Protein AF-X1CX60-F1 (afdb_monomer_lite)

Foldseek 3Di:
DWKKFKAAPVGDGPDIDPDQDDDPVSVVRVIDIGTPDPPPVVPPPPCPVQQKDKEFEWADAPLPFDQDVPIFTDWQKWKDQPPDIDTADRRRMDMDTNDHFKMFTDADQQKDWSDPRMDGSPDPHPYTYIHGHNPNPPVDDDDDDDPDDDDDPPPVVVVVVVVVVVVD

Secondary structure (DSSP, 8-state):
---EEEE-TTS-EEEEESSS---HHHHHTT-EEEE--------------TTEEEEEEEE-SS-SSS--TT--B-TT-EEE-SS-EEE--TTSEEEEES-SSEEEE---TTEEESS-SEEETT-S---EEEEE-TT--TT-------------S-HHHHHHHHHHHTT-

Structure (mmCIF, N/CA/C/O backbone):
data_AF-X1CX60-F1
#
_entry.id   AF-X1CX60-F1
#
loop_
_atom_site.group_PDB
_atom_site.id
_atom_site.type_symbol
_atom_site.label_atom_id
_atom_site.label_alt_id
_atom_site.label_comp_id
_atom_site.label_asym_id
_atom_site.label_entity_id
_atom_site.label_seq_id
_atom_site.pdbx_PDB_ins_code
_atom_site.Cartn_x
_atom_site.Cartn_y
_atom_site.Cartn_z
_atom_site.occupancy
_atom_site.B_iso_or_equiv
_atom_site.auth_seq_id
_atom_site.auth_comp_id
_atom_site.auth_asym_id
_atom_site.auth_atom_id
_atom_site.pdbx_PDB_model_num
ATOM 1 N N . ALA A 1 1 ? 21.981 6.521 -35.225 1.00 64.56 1 ALA A N 1
ATOM 2 C CA . ALA A 1 1 ? 23.065 5.849 -35.973 1.00 64.56 1 ALA A CA 1
ATOM 3 C C . ALA A 1 1 ? 23.424 4.571 -35.228 1.00 64.56 1 ALA A C 1
ATOM 5 O O . ALA A 1 1 ? 23.470 4.620 -34.005 1.00 64.56 1 ALA A O 1
ATOM 6 N N . THR A 1 2 ? 23.601 3.444 -35.921 1.00 75.75 2 THR A N 1
ATOM 7 C CA . THR A 1 2 ? 23.994 2.177 -35.282 1.00 75.75 2 THR A CA 1
ATOM 8 C C . THR A 1 2 ? 25.443 2.274 -34.828 1.00 75.75 2 THR A C 1
ATOM 10 O O . THR A 1 2 ? 26.306 2.666 -35.609 1.00 75.75 2 THR A O 1
ATOM 13 N N . ILE A 1 3 ? 25.695 1.950 -33.564 1.00 83.75 3 ILE A N 1
ATOM 14 C CA . ILE A 1 3 ? 27.038 1.920 -32.992 1.00 83.75 3 ILE A CA 1
ATOM 15 C C . ILE A 1 3 ? 27.507 0.464 -33.004 1.00 83.75 3 ILE A C 1
ATOM 17 O O . ILE A 1 3 ? 26.742 -0.436 -32.671 1.00 83.75 3 ILE A O 1
ATOM 21 N N . TYR A 1 4 ? 28.753 0.228 -33.388 1.00 85.38 4 TYR A N 1
ATOM 22 C CA . TYR A 1 4 ? 29.397 -1.079 -33.428 1.00 85.38 4 TYR A CA 1
ATOM 23 C C . TYR A 1 4 ? 30.569 -1.106 -32.455 1.00 85.38 4 TYR A C 1
ATOM 25 O O . TYR A 1 4 ? 31.246 -0.096 -32.259 1.00 85.38 4 TYR A O 1
ATOM 33 N N . ARG A 1 5 ? 30.842 -2.278 -31.888 1.00 88.19 5 ARG A N 1
ATOM 34 C CA . ARG A 1 5 ? 32.099 -2.592 -31.215 1.00 88.19 5 ARG A CA 1
ATOM 35 C C . ARG A 1 5 ? 32.921 -3.542 -32.079 1.00 88.19 5 ARG A C 1
ATOM 37 O O . ARG A 1 5 ? 32.375 -4.465 -32.679 1.00 88.19 5 ARG A O 1
ATOM 44 N N . ILE A 1 6 ? 34.224 -3.316 -32.123 1.00 85.81 6 ILE A N 1
ATOM 45 C CA . ILE A 1 6 ? 35.208 -4.245 -32.670 1.00 85.81 6 ILE A CA 1
ATOM 46 C C . ILE A 1 6 ? 35.790 -5.006 -31.488 1.00 85.81 6 ILE A C 1
ATOM 48 O O . ILE A 1 6 ? 36.222 -4.391 -30.509 1.00 85.81 6 ILE A O 1
ATOM 52 N N . ILE A 1 7 ? 35.740 -6.327 -31.577 1.00 84.19 7 ILE A N 1
ATOM 53 C CA . ILE A 1 7 ? 36.102 -7.262 -30.520 1.00 84.19 7 ILE A CA 1
ATOM 54 C C . ILE A 1 7 ? 37.323 -8.053 -30.983 1.00 84.19 7 ILE A C 1
ATOM 56 O O . ILE A 1 7 ? 37.338 -8.517 -32.122 1.00 84.19 7 ILE A O 1
ATOM 60 N N . ASP A 1 8 ? 38.338 -8.187 -30.137 1.00 82.50 8 ASP A N 1
ATOM 61 C CA . ASP A 1 8 ? 39.479 -9.059 -30.420 1.00 82.50 8 ASP A CA 1
ATOM 62 C C . ASP A 1 8 ? 39.123 -10.552 -30.262 1.00 82.50 8 ASP A C 1
ATOM 64 O O . ASP A 1 8 ? 38.001 -10.929 -29.913 1.00 82.50 8 ASP A O 1
ATOM 68 N N . THR A 1 9 ? 40.090 -11.425 -30.535 1.00 78.81 9 THR A N 1
ATOM 69 C CA . THR A 1 9 ? 39.935 -12.881 -30.401 1.00 78.81 9 THR A CA 1
ATOM 70 C C . THR A 1 9 ? 39.779 -13.351 -28.950 1.00 78.81 9 THR A C 1
ATOM 72 O O . THR A 1 9 ? 39.342 -14.478 -28.726 1.00 78.81 9 THR A O 1
ATOM 75 N N . GLU A 1 10 ? 40.104 -12.504 -27.971 1.00 80.12 10 GLU A N 1
ATOM 76 C CA . GLU A 1 10 ? 39.943 -12.762 -26.536 1.00 80.12 10 GLU A CA 1
ATOM 77 C C . GLU A 1 10 ? 38.571 -12.299 -26.013 1.00 80.12 10 GLU A C 1
ATOM 79 O O . GLU A 1 10 ? 38.217 -12.576 -24.867 1.00 80.12 10 GLU A O 1
ATOM 84 N N . GLY A 1 11 ? 37.764 -11.640 -26.852 1.00 74.88 11 GLY A N 1
ATOM 85 C CA . GLY A 1 11 ? 36.435 -11.147 -26.495 1.00 74.88 11 GLY A CA 1
ATOM 86 C C . GLY A 1 11 ? 36.420 -9.721 -25.935 1.00 74.88 11 GLY A C 1
ATOM 87 O O . GLY A 1 11 ? 35.360 -9.241 -25.521 1.00 74.88 11 GLY A O 1
ATOM 88 N N . ASN A 1 12 ? 37.549 -9.008 -25.943 1.00 80.81 12 ASN A N 1
ATOM 89 C CA . ASN A 1 12 ? 37.637 -7.644 -25.432 1.00 80.81 12 ASN A CA 1
ATOM 90 C C . ASN A 1 12 ? 37.259 -6.620 -26.503 1.00 80.81 12 ASN A C 1
ATOM 92 O O . ASN A 1 12 ? 37.605 -6.734 -27.678 1.00 80.81 12 ASN A O 1
ATOM 96 N N . THR A 1 13 ? 36.559 -5.563 -26.088 1.00 83.31 13 THR A N 1
ATOM 97 C CA . THR A 1 13 ? 36.227 -4.449 -26.985 1.00 83.31 13 THR A CA 1
ATOM 98 C C . THR A 1 13 ? 37.444 -3.549 -27.174 1.00 83.31 13 THR A C 1
ATOM 100 O O . THR A 1 13 ? 37.839 -2.849 -26.246 1.00 83.31 13 THR A O 1
ATOM 103 N N . ILE A 1 14 ? 37.993 -3.517 -28.386 1.00 85.06 14 ILE A N 1
ATOM 104 C CA . ILE A 1 14 ? 39.172 -2.704 -28.718 1.00 85.06 14 ILE A CA 1
ATOM 105 C C . ILE A 1 14 ? 38.807 -1.336 -29.305 1.00 85.06 14 ILE A C 1
ATOM 107 O O . ILE A 1 14 ? 39.564 -0.375 -29.169 1.00 85.06 14 ILE A O 1
ATOM 111 N N . ARG A 1 15 ? 37.640 -1.216 -29.955 1.00 82.31 15 ARG A N 1
ATOM 112 C CA . ARG A 1 15 ? 37.155 0.055 -30.517 1.00 82.31 15 ARG A CA 1
ATOM 113 C C . ARG A 1 15 ? 35.637 0.091 -30.636 1.00 82.31 15 ARG A C 1
ATOM 115 O O . ARG A 1 15 ? 35.015 -0.918 -30.949 1.00 82.31 15 ARG A O 1
ATOM 122 N N . VAL A 1 16 ? 35.058 1.281 -30.485 1.00 86.19 16 VAL A N 1
ATOM 123 C CA . VAL A 1 16 ? 33.661 1.586 -30.820 1.00 86.19 16 VAL A CA 1
ATOM 124 C C . VAL A 1 16 ? 33.619 2.514 -32.037 1.00 86.19 16 VAL A C 1
ATOM 126 O O . VAL A 1 16 ? 34.401 3.459 -32.117 1.00 86.19 16 VAL A O 1
ATOM 129 N N . THR A 1 17 ? 32.748 2.238 -33.006 1.00 80.12 17 THR A N 1
ATOM 130 C CA . THR A 1 17 ? 32.622 3.013 -34.252 1.00 80.12 17 THR A CA 1
ATOM 131 C C . THR A 1 17 ? 31.165 3.113 -34.700 1.00 80.12 17 THR A C 1
ATOM 133 O O . THR A 1 17 ? 30.356 2.238 -34.410 1.00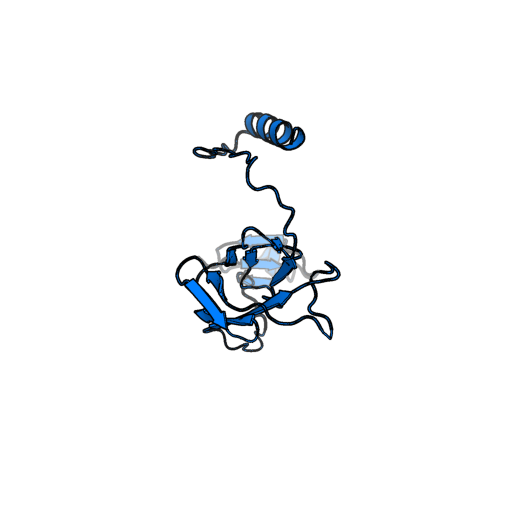 80.12 17 THR A O 1
ATOM 136 N N . THR A 1 18 ? 30.811 4.177 -35.410 1.00 81.75 18 THR A N 1
ATOM 137 C CA . THR A 1 18 ? 29.515 4.320 -36.098 1.00 81.75 18 THR A CA 1
ATOM 138 C C . THR A 1 18 ? 29.576 3.863 -37.558 1.00 81.75 18 THR A C 1
ATOM 140 O O . THR A 1 18 ? 28.543 3.768 -38.221 1.00 81.75 18 THR A O 1
ATOM 143 N N . GLU A 1 19 ? 30.774 3.562 -38.063 1.00 80.38 19 GLU A N 1
ATOM 144 C CA . GLU A 1 19 ? 31.011 3.053 -39.411 1.00 80.38 19 GLU A CA 1
ATOM 145 C C . GLU A 1 19 ? 30.932 1.516 -39.414 1.00 80.38 19 GLU A C 1
ATOM 147 O O . GLU A 1 19 ? 31.605 0.873 -38.607 1.00 80.38 19 GLU A O 1
ATOM 152 N N . PRO A 1 20 ? 30.160 0.890 -40.320 1.00 76.06 20 PRO A N 1
ATOM 153 C CA . PRO A 1 20 ? 29.959 -0.562 -40.350 1.00 76.06 20 PRO A CA 1
ATOM 154 C C . PRO A 1 20 ? 31.135 -1.322 -40.997 1.00 76.06 20 PRO A C 1
ATOM 156 O O . PRO A 1 20 ? 30.922 -2.338 -41.650 1.00 76.06 20 PRO A O 1
ATOM 159 N N . GLN A 1 21 ? 32.362 -0.805 -40.887 1.00 76.81 21 GLN A N 1
ATOM 160 C CA . GLN A 1 21 ? 33.550 -1.317 -41.578 1.00 76.81 21 GLN A CA 1
ATOM 161 C C . GLN A 1 21 ? 34.730 -1.436 -40.604 1.00 76.81 21 GLN A C 1
ATOM 163 O O . GLN A 1 21 ? 34.942 -0.566 -39.753 1.00 76.81 21 GLN A O 1
ATOM 168 N N . MET A 1 22 ? 35.510 -2.510 -40.738 1.00 74.25 22 MET A N 1
ATOM 169 C CA . MET A 1 22 ? 36.762 -2.707 -40.003 1.00 74.25 22 MET A CA 1
ATOM 170 C C . MET A 1 22 ? 37.947 -2.183 -40.817 1.00 74.25 22 MET A C 1
ATOM 172 O O . MET A 1 22 ? 37.895 -2.076 -42.042 1.00 74.25 22 MET A O 1
ATOM 176 N N . LYS A 1 23 ? 39.039 -1.825 -40.140 1.00 83.75 23 LYS A N 1
ATOM 177 C CA . LYS A 1 23 ? 40.303 -1.543 -40.822 1.00 83.75 23 LYS A CA 1
ATOM 178 C C . LYS A 1 23 ? 40.914 -2.859 -41.284 1.00 83.75 23 LYS A C 1
ATOM 180 O O . LYS A 1 23 ? 40.815 -3.873 -40.602 1.00 83.75 23 LYS A O 1
ATOM 185 N N . LYS A 1 24 ? 41.662 -2.804 -42.383 1.00 76.50 24 LYS A N 1
ATOM 186 C CA . LYS A 1 24 ? 42.368 -3.965 -42.944 1.00 76.50 24 LYS A CA 1
ATOM 187 C C . LYS A 1 24 ? 43.272 -4.676 -41.921 1.00 76.50 24 LYS A C 1
ATOM 189 O O . LYS A 1 24 ? 43.323 -5.895 -41.880 1.00 76.50 24 LYS A O 1
ATOM 194 N N . SER A 1 25 ? 43.900 -3.906 -41.030 1.00 76.50 25 SER A N 1
ATOM 195 C CA . SER A 1 25 ? 44.725 -4.422 -39.929 1.00 76.50 25 SER A CA 1
ATOM 196 C C . SER A 1 25 ? 43.938 -5.163 -38.837 1.00 76.50 25 SER A C 1
ATOM 198 O O . SER A 1 25 ? 44.520 -5.937 -38.092 1.00 76.50 25 SER A O 1
ATOM 200 N N . GLU A 1 26 ? 42.637 -4.898 -38.694 1.00 77.62 26 GLU A N 1
ATOM 201 C CA . GLU A 1 26 ? 41.757 -5.514 -37.686 1.00 77.62 26 GLU A CA 1
ATOM 202 C C . GLU A 1 26 ? 41.165 -6.827 -38.212 1.00 77.62 26 GLU A C 1
ATOM 204 O O . GLU A 1 26 ? 41.030 -7.791 -37.463 1.00 77.62 26 GLU A O 1
ATOM 209 N N . GLU A 1 27 ? 40.899 -6.890 -39.519 1.00 75.94 27 GLU A N 1
ATOM 210 C CA . GLU A 1 27 ? 40.515 -8.125 -40.212 1.00 75.94 27 GLU A CA 1
ATOM 211 C C . GLU A 1 27 ? 41.662 -9.143 -40.221 1.00 75.94 27 GLU A C 1
ATOM 213 O O . GLU A 1 27 ? 41.457 -10.308 -39.889 1.00 75.94 27 GLU A O 1
ATOM 218 N N . GLU A 1 28 ? 42.888 -8.697 -40.524 1.00 77.50 28 GLU A N 1
ATOM 219 C CA . GLU A 1 28 ? 44.092 -9.541 -40.479 1.00 77.50 28 GLU A CA 1
ATOM 220 C C . GLU A 1 28 ? 44.398 -10.053 -39.058 1.00 77.50 28 GLU A C 1
ATOM 222 O O . GLU A 1 28 ? 44.958 -11.137 -38.901 1.00 77.50 28 GLU A O 1
ATOM 227 N N . ALA A 1 29 ? 43.982 -9.311 -38.024 1.00 76.69 29 ALA A N 1
ATOM 228 C CA . ALA A 1 29 ? 44.107 -9.692 -36.617 1.00 76.69 29 ALA A CA 1
ATOM 229 C C . ALA A 1 29 ? 42.962 -10.596 -36.109 1.00 76.69 29 ALA A C 1
ATOM 231 O O . ALA A 1 29 ? 42.949 -10.957 -34.933 1.00 76.69 29 ALA A O 1
ATOM 232 N N . GLY A 1 30 ? 41.997 -10.962 -36.962 1.00 77.50 30 GLY A N 1
ATOM 233 C CA . GLY A 1 30 ? 40.884 -11.843 -36.594 1.00 77.50 30 GLY A CA 1
ATOM 234 C C . GLY A 1 30 ? 39.831 -11.196 -35.688 1.00 77.50 30 GLY A C 1
ATOM 235 O O . GLY A 1 30 ? 39.115 -11.906 -34.985 1.00 77.50 30 GLY A O 1
ATOM 236 N N . CYS A 1 31 ? 39.734 -9.864 -35.682 1.00 80.06 31 CYS A N 1
ATOM 237 C CA . CYS A 1 31 ? 38.739 -9.150 -34.887 1.00 80.06 31 CYS A CA 1
ATOM 238 C C . CYS A 1 31 ? 37.323 -9.315 -35.468 1.00 80.06 31 CYS A C 1
ATOM 240 O O . CYS A 1 31 ? 37.135 -9.462 -36.676 1.00 80.06 31 CYS A O 1
ATOM 242 N N . MET A 1 32 ? 36.306 -9.238 -34.609 1.00 83.56 32 MET A N 1
ATOM 243 C CA . MET A 1 32 ? 34.897 -9.316 -34.994 1.00 83.56 32 MET A CA 1
ATOM 244 C C . MET A 1 32 ? 34.187 -7.974 -34.811 1.00 83.56 32 MET A C 1
ATOM 246 O O . MET A 1 32 ? 34.286 -7.339 -33.763 1.00 83.56 32 MET A O 1
ATOM 250 N N . LEU A 1 33 ? 33.401 -7.563 -35.808 1.00 82.38 33 LEU A N 1
ATOM 251 C CA . LEU A 1 33 ? 32.514 -6.403 -35.718 1.00 82.38 33 LEU A CA 1
ATOM 252 C C . LEU A 1 33 ? 31.138 -6.846 -35.208 1.00 82.38 33 LEU A C 1
ATOM 254 O O . LEU A 1 33 ? 30.466 -7.649 -35.848 1.00 82.38 33 LEU A O 1
ATOM 258 N N . SER A 1 34 ? 30.703 -6.303 -34.073 1.00 79.75 34 SER A N 1
ATOM 259 C CA . SER A 1 34 ? 29.392 -6.588 -33.483 1.00 79.75 34 SER A CA 1
ATOM 260 C C . SER A 1 34 ? 28.608 -5.295 -33.256 1.00 79.75 34 SER A C 1
ATOM 262 O O . SER A 1 34 ? 29.146 -4.362 -32.656 1.00 79.75 34 SER A O 1
ATOM 264 N N . PRO A 1 35 ? 27.339 -5.195 -33.690 1.00 80.06 35 PRO A N 1
ATOM 265 C CA . PRO A 1 35 ? 26.485 -4.070 -33.325 1.00 80.06 35 PRO A CA 1
ATOM 266 C C . PRO A 1 35 ? 26.347 -3.986 -31.802 1.00 80.06 35 PRO A C 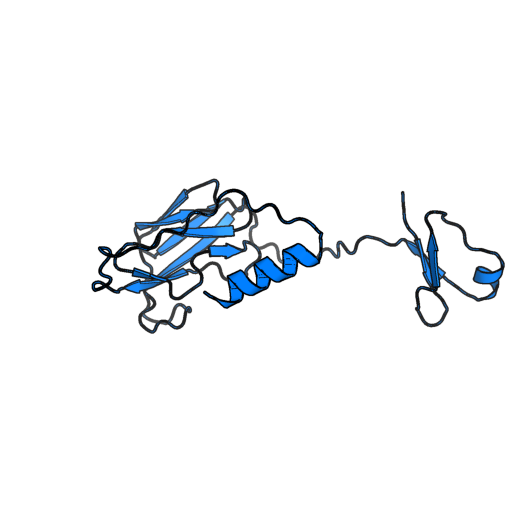1
ATOM 268 O O . PRO A 1 35 ? 26.026 -4.978 -31.150 1.00 80.06 35 PRO A O 1
ATOM 271 N N . ILE A 1 36 ? 26.558 -2.800 -31.232 1.00 73.62 36 ILE A N 1
ATOM 272 C CA . ILE A 1 36 ? 26.122 -2.502 -29.871 1.00 73.62 36 ILE A CA 1
ATOM 273 C C . ILE A 1 36 ? 24.617 -2.310 -29.957 1.00 73.62 36 ILE A C 1
ATOM 275 O O . ILE A 1 36 ? 24.111 -1.246 -30.319 1.00 73.62 36 ILE A O 1
ATOM 279 N N . GLN A 1 37 ? 23.901 -3.385 -29.668 1.00 68.00 37 GLN A N 1
ATOM 280 C CA . GLN A 1 37 ? 22.499 -3.273 -29.331 1.00 68.00 37 GLN A CA 1
ATOM 281 C C . GLN A 1 37 ? 22.453 -2.709 -27.906 1.00 68.00 37 GLN A C 1
ATOM 283 O O . GLN A 1 37 ? 23.232 -3.160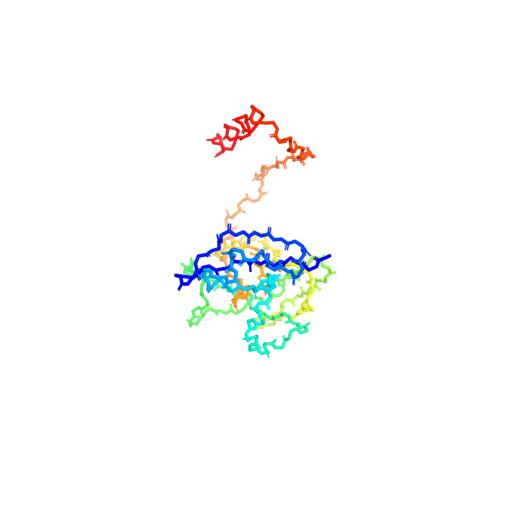 -27.063 1.00 68.00 37 GLN A O 1
ATOM 288 N N . PRO A 1 38 ? 21.616 -1.699 -27.608 1.00 59.84 38 PRO A N 1
ATOM 289 C CA . PRO A 1 38 ? 21.241 -1.480 -26.222 1.00 59.84 38 PRO A CA 1
ATOM 290 C C . PRO A 1 38 ? 20.700 -2.820 -25.728 1.00 59.84 38 PRO A C 1
ATOM 292 O O . PRO A 1 38 ? 19.851 -3.404 -26.403 1.00 59.84 38 PRO A O 1
ATOM 295 N N . ASP A 1 39 ? 21.225 -3.324 -24.615 1.00 54.94 39 ASP A N 1
ATOM 296 C CA . ASP A 1 39 ? 20.753 -4.547 -23.972 1.00 54.94 39 ASP A CA 1
ATOM 297 C C . ASP A 1 39 ? 19.333 -4.319 -23.431 1.00 54.94 39 ASP A C 1
ATOM 299 O O . ASP A 1 39 ? 19.073 -4.326 -22.233 1.00 54.94 39 ASP A O 1
ATOM 303 N N . ILE A 1 40 ? 18.364 -4.136 -24.325 1.00 53.44 40 ILE A N 1
ATOM 304 C CA . ILE A 1 40 ? 16.985 -4.502 -24.066 1.00 53.44 40 ILE A CA 1
ATOM 305 C C . ILE A 1 40 ? 16.970 -6.012 -24.257 1.00 53.44 40 ILE A C 1
ATOM 307 O O . ILE A 1 40 ? 16.419 -6.530 -25.225 1.00 53.44 40 ILE A O 1
ATOM 311 N N . VAL A 1 41 ? 17.634 -6.732 -23.349 1.00 53.53 41 VAL A N 1
ATOM 312 C CA . VAL A 1 41 ? 17.326 -8.141 -23.150 1.00 53.53 41 VAL A CA 1
ATOM 313 C C . VAL A 1 41 ? 15.831 -8.136 -22.848 1.00 53.53 41 VAL A C 1
ATOM 315 O O . VAL A 1 41 ? 15.429 -7.509 -21.861 1.00 53.53 41 VAL A O 1
ATOM 318 N N . PRO A 1 42 ? 14.968 -8.751 -23.675 1.00 49.28 42 PRO A N 1
ATOM 319 C CA . PRO A 1 42 ? 13.613 -9.004 -23.249 1.00 49.28 42 PRO A CA 1
ATOM 320 C C . PRO A 1 42 ? 13.780 -10.009 -22.118 1.00 49.28 42 PRO A C 1
ATOM 322 O O . PRO A 1 42 ? 13.927 -11.208 -22.346 1.00 49.28 42 PRO A O 1
ATOM 325 N N . VAL A 1 43 ? 13.854 -9.507 -20.885 1.00 47.16 43 VAL A N 1
ATOM 326 C CA . VAL A 1 43 ? 13.683 -10.337 -19.703 1.00 47.16 43 VAL A CA 1
ATOM 327 C C . VAL A 1 43 ? 12.395 -11.102 -19.985 1.00 47.16 43 VAL A C 1
ATOM 329 O O . VAL A 1 43 ? 11.407 -10.439 -20.334 1.00 47.16 43 VAL A O 1
ATOM 332 N N . PRO A 1 44 ? 12.378 -12.445 -19.951 1.00 40.56 44 PRO A N 1
ATOM 333 C CA . PRO A 1 44 ? 11.150 -13.189 -20.146 1.00 40.56 44 PRO A CA 1
ATOM 334 C C . PRO A 1 44 ? 10.220 -12.786 -19.006 1.00 40.56 44 PRO A C 1
ATOM 336 O O . PRO A 1 44 ? 10.285 -13.313 -17.899 1.00 40.56 44 PRO A O 1
ATOM 339 N N . ARG A 1 45 ? 9.390 -11.773 -19.263 1.00 46.56 45 ARG A N 1
ATOM 340 C CA . ARG A 1 45 ? 8.306 -11.382 -18.387 1.00 46.56 45 ARG A CA 1
ATOM 341 C C . ARG A 1 45 ? 7.371 -12.569 -18.450 1.00 46.56 45 ARG A C 1
ATOM 343 O O . ARG A 1 45 ? 6.637 -12.732 -19.423 1.00 46.56 45 ARG A O 1
ATOM 350 N N . VAL A 1 46 ? 7.425 -13.421 -17.429 1.00 46.00 46 VAL A N 1
ATOM 351 C CA . VAL A 1 46 ? 6.247 -14.182 -17.025 1.00 46.00 46 VAL A CA 1
ATOM 352 C C . VAL A 1 46 ? 5.141 -13.141 -17.025 1.00 46.00 46 VAL A C 1
ATOM 354 O O . VAL A 1 46 ? 5.249 -12.150 -16.304 1.00 46.00 46 VAL A O 1
ATOM 357 N N . ALA A 1 47 ? 4.192 -13.266 -17.951 1.00 47.94 47 ALA A N 1
ATOM 358 C CA . ALA A 1 47 ? 3.137 -12.290 -18.152 1.00 47.94 47 ALA A CA 1
ATOM 359 C C . ALA A 1 47 ? 2.209 -12.327 -16.928 1.00 47.94 47 ALA A C 1
ATOM 361 O O . ALA A 1 47 ? 1.123 -12.895 -16.962 1.00 47.94 47 ALA A O 1
ATOM 362 N N . LYS A 1 48 ? 2.684 -11.765 -15.810 1.00 48.94 48 LYS A N 1
ATOM 363 C CA . LYS A 1 48 ? 1.875 -11.284 -14.698 1.00 48.94 48 LYS A CA 1
ATOM 364 C C . LYS A 1 48 ? 0.950 -10.285 -15.361 1.00 48.94 48 LYS A C 1
ATOM 366 O O . LYS A 1 48 ? 1.462 -9.356 -15.979 1.00 48.94 48 LYS A O 1
ATOM 371 N N . ASP A 1 49 ? -0.352 -10.553 -15.341 1.00 54.00 49 ASP A N 1
ATOM 372 C CA . ASP A 1 49 ? -1.365 -9.696 -15.955 1.00 54.00 49 ASP A CA 1
ATOM 373 C C . ASP A 1 49 ? -1.026 -8.224 -15.668 1.00 54.00 49 ASP A C 1
ATOM 375 O O . ASP A 1 49 ? -1.030 -7.769 -14.524 1.00 54.00 49 ASP A O 1
ATOM 379 N N . ILE A 1 50 ? -0.551 -7.547 -16.714 1.00 61.66 50 ILE A N 1
ATOM 380 C CA . ILE A 1 50 ? 0.228 -6.302 -16.632 1.00 61.66 50 ILE A CA 1
ATOM 381 C C . ILE A 1 50 ? -0.664 -5.079 -16.796 1.00 61.66 50 ILE A C 1
ATOM 383 O O . ILE A 1 50 ? -0.165 -3.960 -16.829 1.00 61.66 50 ILE A O 1
ATOM 387 N N . SER A 1 51 ? -1.972 -5.274 -16.923 1.00 83.56 51 SER A N 1
ATOM 388 C CA . SER A 1 51 ? -2.924 -4.169 -16.978 1.00 83.56 51 SER A CA 1
ATOM 389 C C . SER A 1 51 ? -3.252 -3.627 -15.590 1.00 83.56 51 SER A C 1
ATOM 391 O O . SER A 1 51 ? -3.651 -2.471 -15.459 1.00 83.56 51 SER A O 1
ATOM 393 N N . GLN A 1 52 ? -3.064 -4.442 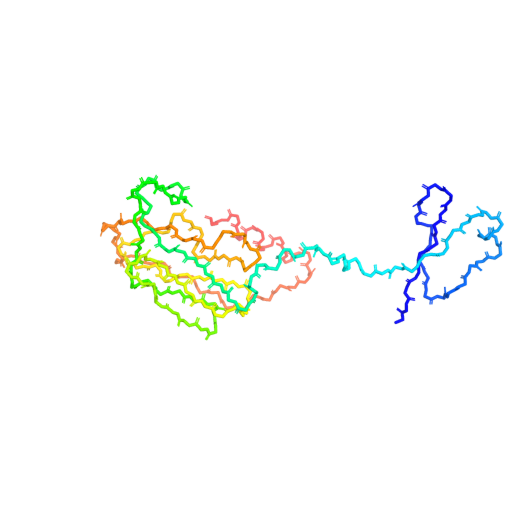-14.549 1.00 89.88 52 GLN A N 1
ATOM 394 C CA . GLN A 1 52 ? -3.488 -4.117 -13.198 1.00 89.88 52 GLN A CA 1
ATOM 395 C C . GLN A 1 52 ? -2.423 -4.429 -12.148 1.00 89.88 52 GLN A C 1
ATOM 397 O O . GLN A 1 52 ? -1.514 -5.249 -12.305 1.00 89.88 52 GLN A O 1
ATOM 402 N N . VAL A 1 53 ? -2.538 -3.710 -11.046 1.00 92.00 53 VAL A N 1
ATOM 403 C CA . VAL A 1 53 ? -1.773 -3.872 -9.827 1.00 92.00 53 VAL A CA 1
ATOM 404 C C . VAL A 1 53 ? -2.740 -4.325 -8.760 1.00 92.00 53 VAL A C 1
ATOM 406 O O . VAL A 1 53 ? -3.763 -3.685 -8.533 1.00 92.00 53 VAL A O 1
ATOM 409 N N . LYS A 1 54 ? -2.388 -5.420 -8.099 1.00 94.12 54 LYS A N 1
ATOM 410 C CA . LYS A 1 54 ? -3.130 -5.953 -6.968 1.00 94.12 54 LYS A CA 1
ATOM 411 C C . LYS A 1 54 ? -2.209 -6.128 -5.778 1.00 94.12 54 LYS A C 1
ATOM 413 O O . LYS A 1 54 ? -1.027 -6.433 -5.954 1.00 94.12 54 LYS A O 1
ATOM 418 N N . GLY A 1 55 ? -2.780 -5.987 -4.598 1.00 95.56 55 GLY A N 1
ATOM 419 C CA . GLY A 1 55 ? -2.103 -6.193 -3.333 1.00 95.56 55 GLY A CA 1
ATOM 420 C C . GLY A 1 55 ? -3.114 -6.287 -2.203 1.00 95.56 55 GLY A C 1
ATOM 421 O O . GLY A 1 55 ? -4.322 -6.312 -2.435 1.00 95.56 55 GLY A O 1
ATOM 422 N N . ILE A 1 56 ? -2.592 -6.368 -0.985 1.00 97.44 56 ILE A N 1
ATOM 423 C CA . ILE A 1 56 ? -3.375 -6.481 0.247 1.00 97.44 56 ILE A CA 1
ATOM 424 C C . ILE A 1 56 ? -2.775 -5.496 1.236 1.00 97.44 56 ILE A C 1
ATOM 426 O O . ILE A 1 56 ? -1.551 -5.436 1.367 1.00 97.44 56 ILE A O 1
ATOM 430 N N . VAL A 1 57 ? -3.623 -4.734 1.914 1.00 98.00 57 VAL A N 1
ATOM 431 C CA . VAL A 1 57 ? -3.248 -4.019 3.129 1.00 98.00 57 VAL A CA 1
ATOM 432 C C . VAL A 1 57 ? -3.690 -4.871 4.310 1.00 98.00 57 VAL A C 1
ATOM 434 O O . VAL A 1 57 ? -4.850 -5.270 4.354 1.00 98.00 57 VAL A O 1
ATOM 437 N N . PHE A 1 58 ? -2.789 -5.186 5.235 1.00 98.00 58 PHE A N 1
ATOM 438 C CA . PHE A 1 58 ? -3.059 -6.108 6.342 1.00 98.00 58 PHE A CA 1
ATOM 439 C C . PHE A 1 58 ? -2.605 -5.548 7.689 1.00 98.00 58 PHE A C 1
ATOM 441 O O . PHE A 1 58 ? -1.753 -4.658 7.761 1.00 98.00 58 PHE A O 1
ATOM 448 N N . GLU A 1 59 ? -3.212 -6.071 8.752 1.00 97.12 59 GLU A N 1
ATOM 449 C CA . GLU A 1 59 ? -2.860 -5.758 10.129 1.00 97.12 59 GLU A CA 1
ATOM 450 C C . GLU A 1 59 ? -1.658 -6.592 10.577 1.00 97.12 59 GLU A C 1
ATOM 452 O O . GLU A 1 59 ? -1.784 -7.770 10.908 1.00 97.12 59 GLU A O 1
ATOM 457 N N . ASP A 1 60 ? -0.496 -5.949 10.586 1.00 97.19 60 ASP A N 1
ATOM 458 C CA . ASP A 1 60 ? 0.787 -6.529 10.964 1.00 97.19 60 ASP A CA 1
ATOM 459 C C . ASP A 1 60 ? 1.002 -6.368 12.477 1.00 97.19 60 ASP A C 1
ATOM 461 O O . ASP A 1 60 ? 1.511 -5.354 12.979 1.00 97.19 60 ASP A O 1
ATOM 465 N N . HIS A 1 61 ? 0.553 -7.365 13.235 1.00 95.00 61 HIS A N 1
ATOM 466 C CA . HIS A 1 61 ? 0.571 -7.326 14.694 1.00 95.00 61 HIS A CA 1
ATOM 467 C C . HIS A 1 61 ? 2.003 -7.389 15.235 1.00 95.00 61 HIS A C 1
ATOM 469 O O . HIS A 1 61 ? 2.344 -6.728 16.232 1.00 95.00 61 HIS A O 1
ATOM 475 N N . ASN A 1 62 ? 2.846 -8.191 14.583 1.00 95.56 62 ASN A N 1
ATOM 476 C CA . ASN A 1 62 ? 4.211 -8.456 15.023 1.00 95.56 62 ASN A CA 1
ATOM 477 C C . ASN A 1 62 ? 5.247 -7.480 14.427 1.00 95.56 62 ASN A C 1
ATOM 479 O O . ASN A 1 62 ? 6.383 -7.452 14.902 1.00 95.56 62 ASN A O 1
ATOM 483 N N . ALA A 1 63 ? 4.824 -6.611 13.507 1.00 96.00 63 ALA A N 1
ATOM 484 C CA . ALA A 1 63 ? 5.619 -5.608 12.808 1.00 96.00 63 ALA A CA 1
ATOM 485 C C . ALA A 1 63 ? 6.766 -6.181 11.959 1.00 96.00 63 ALA A C 1
ATOM 487 O O . ALA A 1 63 ? 7.830 -5.562 11.873 1.00 96.00 63 ALA A O 1
ATOM 488 N N . ASN A 1 64 ? 6.584 -7.359 11.359 1.00 95.62 64 ASN A N 1
ATOM 489 C CA . ASN A 1 64 ? 7.616 -8.006 10.544 1.00 95.62 64 ASN A CA 1
ATOM 490 C C . ASN A 1 64 ? 7.536 -7.664 9.040 1.00 95.62 64 ASN A C 1
ATOM 492 O O . ASN A 1 64 ? 8.438 -8.036 8.285 1.00 95.62 64 ASN A O 1
ATOM 496 N N . GLY A 1 65 ? 6.495 -6.950 8.603 1.00 94.31 65 GLY A N 1
ATOM 497 C CA . GLY A 1 65 ? 6.277 -6.535 7.218 1.00 94.31 65 GLY A CA 1
ATOM 498 C C . GLY A 1 65 ? 5.803 -7.648 6.275 1.00 94.31 65 GLY A C 1
ATOM 499 O O . GLY A 1 65 ? 5.817 -7.459 5.056 1.00 94.31 65 GLY A O 1
ATOM 500 N N . ILE A 1 66 ? 5.398 -8.801 6.805 1.00 94.94 66 ILE A N 1
ATOM 501 C CA . ILE A 1 66 ? 4.932 -9.979 6.072 1.00 94.94 66 ILE A CA 1
ATOM 502 C C . ILE A 1 66 ? 3.558 -10.351 6.617 1.00 94.94 66 ILE A C 1
ATOM 504 O O . ILE A 1 66 ? 3.367 -10.376 7.819 1.00 94.94 66 ILE A O 1
ATOM 508 N N . GLN A 1 67 ? 2.611 -10.682 5.740 1.00 95.19 67 GLN A N 1
ATOM 509 C CA . GLN A 1 67 ? 1.303 -11.138 6.196 1.00 95.19 67 GLN A CA 1
ATOM 510 C C . GLN A 1 67 ? 1.398 -12.563 6.754 1.00 95.19 67 GLN A C 1
ATOM 512 O O . GLN A 1 67 ? 1.545 -13.525 5.991 1.00 95.19 67 GLN A O 1
ATOM 517 N N . ASP A 1 68 ? 1.294 -12.695 8.073 1.00 95.88 68 ASP A N 1
ATOM 518 C CA . ASP A 1 68 ? 1.310 -13.981 8.766 1.00 95.88 68 ASP A CA 1
ATOM 519 C C . ASP A 1 68 ? -0.082 -14.624 8.888 1.00 95.88 68 ASP A C 1
ATOM 521 O O . ASP A 1 68 ? -1.136 -14.013 8.692 1.00 95.88 68 ASP A O 1
ATOM 525 N N . ILE A 1 69 ? -0.106 -15.912 9.247 1.00 94.06 69 ILE A N 1
ATOM 526 C CA . ILE A 1 69 ? -1.357 -16.622 9.535 1.00 94.06 69 ILE A CA 1
ATOM 527 C C . ILE A 1 69 ? -2.040 -15.968 10.742 1.00 94.06 69 ILE A C 1
ATOM 529 O O . ILE A 1 69 ? -1.514 -15.990 11.852 1.00 94.06 69 ILE A O 1
ATOM 533 N N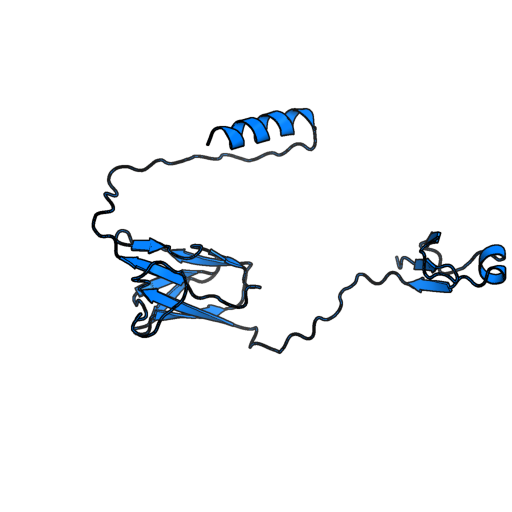 . GLY A 1 70 ? -3.252 -15.456 10.524 1.00 92.06 70 GLY A N 1
ATOM 534 C CA . GLY A 1 70 ? -4.039 -14.749 11.538 1.00 92.06 70 GLY A CA 1
ATOM 535 C C . GLY A 1 70 ? -3.997 -13.227 11.402 1.00 92.06 70 GLY A C 1
ATOM 536 O O . GLY A 1 70 ? -4.790 -12.554 12.055 1.00 92.06 70 GLY A O 1
ATOM 537 N N . GLU A 1 71 ? -3.145 -12.689 10.528 1.00 96.12 71 GLU A N 1
ATOM 538 C CA . GLU A 1 71 ? -3.131 -11.269 10.183 1.00 96.12 71 GLU A CA 1
ATOM 539 C C . GLU A 1 71 ? -4.150 -10.977 9.083 1.00 96.12 71 GLU A C 1
ATOM 541 O O . GLU A 1 71 ? -4.035 -11.411 7.930 1.00 96.12 71 GLU A O 1
ATOM 546 N N . ILE A 1 72 ? -5.208 -10.275 9.482 1.00 95.62 72 ILE A N 1
ATOM 547 C CA . ILE A 1 72 ? -6.351 -9.980 8.626 1.00 95.62 72 ILE A CA 1
ATOM 548 C C . ILE A 1 72 ? -6.064 -8.791 7.715 1.00 95.62 72 ILE A C 1
ATOM 550 O O . ILE A 1 72 ? -5.244 -7.925 8.020 1.00 95.62 72 ILE A O 1
ATOM 554 N N . GLY A 1 73 ? -6.768 -8.737 6.589 1.00 96.81 73 GLY A N 1
ATOM 555 C CA . GLY A 1 73 ? -6.769 -7.553 5.748 1.00 96.81 73 GLY A CA 1
ATOM 556 C C . GLY A 1 73 ? -7.501 -6.381 6.398 1.00 96.81 73 GLY A C 1
ATOM 557 O O . GLY A 1 73 ? -8.442 -6.573 7.167 1.00 96.81 73 GLY A O 1
ATOM 558 N N . LEU A 1 74 ? -7.068 -5.168 6.066 1.00 96.94 74 LEU A N 1
ATOM 559 C CA . LEU A 1 74 ? -7.641 -3.922 6.558 1.00 96.94 74 LEU A CA 1
ATOM 560 C C . LEU A 1 74 ? -8.525 -3.275 5.482 1.00 96.94 74 LEU A C 1
ATOM 562 O O . LEU A 1 74 ? -7.988 -2.837 4.457 1.00 96.94 74 LEU A O 1
ATOM 566 N N . PRO A 1 75 ? -9.850 -3.181 5.695 1.00 97.06 75 PRO A N 1
ATOM 567 C CA . PRO A 1 75 ? -10.745 -2.452 4.803 1.00 97.06 75 PRO A CA 1
ATOM 568 C C . PRO A 1 75 ? -10.573 -0.938 4.918 1.00 97.06 75 PRO A C 1
ATOM 570 O O . PRO A 1 75 ? -9.966 -0.430 5.862 1.00 97.06 75 PRO A O 1
ATOM 573 N N . ASP A 1 76 ? -11.152 -0.220 3.957 1.00 95.94 76 ASP A N 1
ATOM 574 C CA . ASP A 1 76 ? -11.274 1.241 3.964 1.00 95.94 76 ASP A CA 1
ATOM 575 C C . ASP A 1 76 ? -9.937 2.011 3.942 1.00 95.94 76 ASP A C 1
ATOM 577 O O . ASP A 1 76 ? -9.872 3.202 4.261 1.00 95.94 76 ASP A O 1
ATOM 581 N N . ILE A 1 77 ? -8.854 1.362 3.504 1.00 96.81 77 ILE A N 1
ATOM 582 C CA . ILE A 1 77 ? -7.547 1.992 3.305 1.00 96.81 77 ILE A CA 1
ATOM 583 C C . ILE A 1 77 ? -7.447 2.531 1.881 1.00 96.81 77 ILE A C 1
ATOM 585 O O . ILE A 1 77 ? -7.651 1.813 0.902 1.00 96.81 77 ILE A O 1
ATOM 589 N N . LEU A 1 78 ? -7.086 3.809 1.756 1.00 97.31 78 LEU A N 1
ATOM 590 C CA . LEU A 1 78 ? -6.860 4.448 0.462 1.00 97.31 78 LEU A CA 1
ATOM 591 C C . LEU A 1 78 ? -5.516 4.016 -0.127 1.00 97.31 78 LEU A C 1
ATOM 593 O O . LEU A 1 78 ? -4.468 4.209 0.496 1.00 97.31 78 LEU A O 1
ATOM 597 N N . VAL A 1 79 ? -5.554 3.514 -1.360 1.00 97.44 79 VAL A N 1
ATOM 598 C CA . VAL A 1 79 ? -4.387 3.089 -2.142 1.00 97.44 79 VAL A CA 1
ATOM 599 C C . VAL A 1 79 ? -4.373 3.836 -3.473 1.00 97.44 79 VAL A C 1
ATOM 601 O O . VAL A 1 79 ? -5.406 3.963 -4.128 1.00 97.44 79 VAL A O 1
ATOM 604 N N . SER A 1 80 ? -3.214 4.338 -3.894 1.00 96.12 80 SER A N 1
ATOM 605 C CA . SER A 1 80 ? -3.077 5.162 -5.098 1.00 96.12 80 SER A CA 1
ATOM 606 C C . SER A 1 80 ? -1.824 4.820 -5.893 1.00 96.12 80 SER A C 1
ATOM 608 O O . SER A 1 80 ? -0.796 4.479 -5.317 1.00 96.12 80 SER A O 1
ATOM 610 N N . ASN A 1 81 ? -1.895 4.959 -7.217 1.00 94.75 81 ASN A N 1
ATOM 611 C CA . ASN A 1 81 ? -0.732 4.931 -8.116 1.00 94.75 81 ASN A CA 1
ATOM 612 C C . ASN A 1 81 ? -0.313 6.343 -8.593 1.00 94.75 81 ASN A C 1
ATOM 614 O O . ASN A 1 81 ? 0.443 6.492 -9.550 1.00 94.75 81 ASN A O 1
ATOM 618 N N . GLY A 1 82 ? -0.860 7.392 -7.967 1.00 92.69 82 GLY A N 1
ATOM 619 C CA . GLY A 1 82 ? -0.652 8.795 -8.342 1.00 92.69 82 GLY A CA 1
ATOM 620 C C . GLY A 1 82 ? -1.604 9.320 -9.423 1.00 92.69 82 GLY A C 1
ATOM 621 O O . GLY A 1 82 ? -1.690 10.531 -9.606 1.00 92.69 82 GLY A O 1
ATOM 622 N N . LEU A 1 83 ? -2.349 8.439 -10.100 1.00 93.12 83 LEU A N 1
ATOM 623 C CA . LEU A 1 83 ? -3.342 8.793 -11.125 1.00 93.12 83 LEU A CA 1
ATOM 624 C C . LEU A 1 83 ? -4.758 8.389 -10.704 1.00 93.12 83 LEU A C 1
ATOM 626 O O . LEU A 1 83 ? -5.702 9.163 -10.833 1.00 93.12 83 LEU A O 1
ATOM 630 N N . THR A 1 84 ? -4.894 7.171 -10.188 1.00 93.38 84 THR A N 1
ATOM 631 C CA . THR A 1 84 ? -6.141 6.572 -9.718 1.00 93.38 84 THR A CA 1
ATOM 632 C C . THR A 1 84 ? -6.016 6.243 -8.239 1.00 93.38 84 THR A C 1
ATOM 634 O O . THR A 1 84 ? -4.966 5.789 -7.781 1.00 93.38 84 THR A O 1
ATOM 637 N N . VAL A 1 85 ? -7.109 6.442 -7.506 1.00 96.00 85 VAL A N 1
ATOM 638 C CA . VAL A 1 85 ? -7.243 6.063 -6.099 1.00 96.00 85 VAL A CA 1
ATOM 639 C C . VAL A 1 85 ? -8.311 4.979 -5.987 1.00 96.00 85 VAL A C 1
ATOM 641 O O . VAL A 1 85 ? -9.353 5.070 -6.633 1.00 96.00 85 VAL A O 1
ATOM 644 N N . THR A 1 86 ? -8.051 3.967 -5.166 1.00 96.69 86 THR A N 1
ATOM 645 C CA . THR A 1 86 ? -9.009 2.925 -4.790 1.00 96.69 86 THR A CA 1
ATOM 646 C C . THR A 1 86 ? -9.040 2.760 -3.273 1.00 96.69 86 THR A C 1
ATOM 648 O O . THR A 1 86 ? -8.191 3.299 -2.559 1.00 96.69 86 THR A O 1
ATOM 651 N N . VAL A 1 87 ? -10.027 2.018 -2.789 1.00 97.19 87 VAL A N 1
ATOM 652 C CA . VAL A 1 87 ? -10.215 1.688 -1.376 1.00 97.19 87 VAL A CA 1
ATOM 653 C C . VAL A 1 87 ? -10.101 0.174 -1.225 1.00 97.19 87 VAL A C 1
ATOM 655 O O . VAL A 1 87 ? -10.595 -0.559 -2.085 1.00 97.19 87 VAL A O 1
ATOM 658 N N . THR A 1 88 ? -9.433 -0.298 -0.174 1.00 97.62 88 THR A N 1
ATOM 659 C CA . THR A 1 88 ? -9.373 -1.732 0.126 1.00 97.62 88 THR A CA 1
ATOM 660 C C . THR A 1 88 ? -10.741 -2.291 0.511 1.00 97.62 88 THR A C 1
ATOM 662 O O . THR A 1 88 ? -11.522 -1.638 1.203 1.00 97.62 88 THR A O 1
ATOM 665 N N . ASP A 1 89 ? -11.028 -3.513 0.065 1.00 96.75 89 ASP A N 1
ATOM 666 C CA . ASP A 1 89 ? -12.261 -4.227 0.412 1.00 96.75 89 ASP A CA 1
ATOM 667 C C . ASP A 1 89 ? -12.218 -4.856 1.821 1.00 96.75 89 ASP A C 1
ATOM 669 O O . ASP A 1 89 ? -11.234 -4.724 2.546 1.00 96.75 89 ASP A O 1
ATOM 673 N N . GLU A 1 90 ? -13.278 -5.579 2.207 1.00 96.44 90 GLU A N 1
ATOM 674 C CA . GLU A 1 90 ? -13.395 -6.285 3.500 1.00 96.44 90 GLU A CA 1
ATOM 675 C C . GLU A 1 90 ? -12.230 -7.245 3.800 1.00 96.44 90 GLU A C 1
ATOM 677 O O . GLU A 1 90 ? -11.947 -7.533 4.960 1.00 96.44 90 GLU A O 1
ATOM 682 N N . SER A 1 91 ? -11.547 -7.741 2.765 1.00 95.62 91 SER A N 1
ATOM 683 C CA . SER A 1 91 ? -10.380 -8.620 2.881 1.00 95.62 91 SER A CA 1
ATOM 684 C C . SER A 1 91 ? -9.048 -7.868 2.848 1.00 95.62 91 SER A C 1
ATOM 686 O O . SER A 1 91 ? -7.993 -8.499 2.791 1.00 95.62 91 SER A O 1
ATOM 688 N N . GLY A 1 92 ? -9.075 -6.533 2.837 1.00 97.25 92 GLY A N 1
ATOM 689 C CA . GLY A 1 92 ? -7.907 -5.676 2.663 1.00 97.25 92 GLY A CA 1
ATOM 690 C C . GLY A 1 92 ? -7.349 -5.660 1.241 1.00 97.25 92 GLY A C 1
ATOM 691 O O . GLY A 1 92 ? -6.286 -5.082 1.009 1.00 97.25 92 GLY A O 1
ATOM 692 N N . SER A 1 93 ? -8.024 -6.291 0.280 1.00 97.50 93 SER A N 1
ATOM 693 C CA . SER A 1 93 ? -7.535 -6.393 -1.093 1.00 97.50 93 SER A CA 1
ATOM 694 C C . SER A 1 93 ? -7.781 -5.095 -1.850 1.00 97.50 93 SER A C 1
ATOM 696 O O . SER A 1 93 ? -8.808 -4.442 -1.680 1.00 97.50 93 SER A O 1
ATOM 698 N N . TYR A 1 94 ? -6.850 -4.732 -2.730 1.00 96.50 94 TYR A N 1
ATOM 699 C CA . TYR A 1 94 ? -7.018 -3.604 -3.641 1.00 96.50 94 TYR A CA 1
ATOM 700 C C . TYR A 1 94 ? -6.632 -3.972 -5.072 1.00 96.50 94 TYR A C 1
ATOM 702 O O . TYR A 1 94 ? -5.805 -4.857 -5.318 1.00 96.50 94 TYR A O 1
ATOM 710 N N . LEU A 1 95 ? -7.216 -3.244 -6.023 1.00 95.50 95 LEU A N 1
ATOM 711 C CA . LEU A 1 95 ? -6.953 -3.376 -7.450 1.00 95.50 95 LEU A CA 1
ATOM 712 C C . LEU A 1 95 ? -6.890 -1.988 -8.095 1.00 95.50 95 LEU A C 1
ATOM 714 O O . LEU A 1 95 ? -7.797 -1.175 -7.925 1.00 95.50 95 LEU A O 1
ATOM 718 N N . LEU A 1 96 ? -5.820 -1.727 -8.840 1.00 94.31 96 LEU A N 1
ATOM 719 C CA . LEU A 1 96 ? -5.575 -0.478 -9.562 1.00 94.31 96 LEU A CA 1
ATOM 720 C C . LEU A 1 96 ? -5.109 -0.768 -10.992 1.00 94.31 96 LEU A C 1
ATOM 722 O O . LEU A 1 96 ? -4.514 -1.818 -11.230 1.00 94.31 96 LEU A O 1
ATOM 726 N N . PRO A 1 97 ? -5.300 0.152 -11.950 1.00 92.81 97 PRO A N 1
ATOM 727 C CA . PRO A 1 97 ? -4.581 0.108 -13.220 1.00 92.81 97 PRO A CA 1
ATOM 728 C C . PRO A 1 97 ? -3.061 0.145 -12.996 1.00 92.81 97 PRO A C 1
ATOM 730 O O . PRO A 1 97 ? -2.561 0.876 -12.135 1.00 92.81 97 PRO A O 1
ATOM 733 N N . ARG A 1 98 ? -2.302 -0.631 -13.775 1.00 90.75 98 ARG A N 1
ATOM 734 C CA . ARG A 1 98 ? -0.831 -0.636 -13.740 1.00 90.75 98 ARG A CA 1
ATOM 735 C C . ARG A 1 98 ? -0.277 0.533 -14.552 1.00 90.75 98 ARG A C 1
ATOM 737 O O . ARG A 1 98 ? 0.306 0.362 -15.618 1.00 90.75 98 ARG A O 1
ATOM 744 N N . GLU A 1 99 ? -0.476 1.724 -14.015 1.00 87.69 99 GLU A N 1
ATOM 745 C CA . GLU A 1 99 ? -0.026 2.995 -14.576 1.00 87.69 99 GLU A CA 1
ATOM 746 C C . GLU A 1 99 ? 0.842 3.737 -13.555 1.00 87.69 99 GLU A C 1
ATOM 748 O O . GLU A 1 99 ? 0.678 3.557 -12.348 1.00 87.69 99 GLU A O 1
ATOM 753 N N . GLY A 1 100 ? 1.767 4.570 -14.034 1.00 85.75 100 GLY A N 1
ATOM 754 C CA . GLY A 1 100 ? 2.718 5.289 -13.183 1.00 85.75 100 GLY A CA 1
ATOM 755 C C . GLY A 1 100 ? 3.968 4.474 -12.839 1.00 85.75 100 GLY A C 1
ATOM 756 O O . GLY A 1 100 ? 4.354 3.562 -13.570 1.00 85.75 100 GLY A O 1
ATOM 757 N N . HIS A 1 101 ? 4.627 4.847 -11.739 1.00 87.25 101 HIS A N 1
ATOM 758 C CA . HIS A 1 101 ? 5.905 4.260 -11.305 1.00 87.25 101 HIS A CA 1
ATOM 759 C C . HIS A 1 101 ? 5.812 3.532 -9.962 1.00 87.25 101 HIS A C 1
ATOM 761 O O . HIS A 1 101 ? 6.527 2.561 -9.738 1.00 87.25 101 HIS A O 1
ATOM 767 N N . PHE A 1 102 ? 4.919 3.970 -9.077 1.00 93.19 102 PHE A N 1
ATOM 768 C CA . PHE A 1 102 ? 4.804 3.443 -7.724 1.00 93.19 102 PHE A CA 1
ATOM 769 C C . PHE A 1 102 ? 3.343 3.384 -7.279 1.00 93.19 102 PHE A C 1
ATOM 771 O O . PHE A 1 102 ? 2.490 4.095 -7.809 1.00 93.19 102 PHE A O 1
ATOM 778 N N . VAL A 1 103 ? 3.070 2.543 -6.286 1.00 96.00 103 VAL A N 1
ATOM 779 C CA . VAL A 1 103 ? 1.811 2.518 -5.532 1.00 96.00 103 VAL A CA 1
ATOM 780 C C . VAL A 1 103 ? 2.102 2.906 -4.096 1.00 96.00 103 VAL A C 1
ATOM 782 O O . VAL A 1 103 ? 3.139 2.538 -3.554 1.00 96.00 103 VAL A O 1
ATOM 785 N N . PHE A 1 104 ? 1.194 3.639 -3.470 1.00 97.19 104 PHE A N 1
ATOM 786 C CA . PHE A 1 104 ? 1.324 4.078 -2.090 1.00 97.19 104 PHE A CA 1
ATOM 787 C C . PHE A 1 104 ? -0.020 4.067 -1.372 1.00 97.19 104 PHE A C 1
ATOM 789 O O . PHE A 1 104 ? -1.081 4.097 -2.002 1.00 97.19 104 PHE A O 1
ATOM 796 N N . ILE A 1 105 ? 0.039 4.037 -0.044 1.00 97.06 105 ILE A N 1
ATOM 797 C CA . ILE A 1 105 ? -1.139 4.042 0.822 1.00 97.06 105 ILE A CA 1
ATOM 798 C C . ILE A 1 105 ? -1.243 5.339 1.619 1.00 97.06 105 ILE A C 1
ATOM 800 O O . ILE A 1 105 ? -0.239 5.974 1.940 1.00 97.06 105 ILE A O 1
ATOM 804 N N . THR A 1 106 ? -2.468 5.714 1.982 1.00 94.50 106 THR A N 1
ATOM 805 C CA . THR A 1 106 ? -2.698 6.740 3.007 1.00 94.50 106 THR A CA 1
ATOM 806 C C . THR A 1 106 ? -2.795 6.057 4.361 1.00 94.50 106 THR A C 1
ATOM 808 O O . THR A 1 106 ? -3.779 5.379 4.645 1.00 94.50 106 THR A O 1
ATOM 811 N N . THR A 1 107 ? -1.777 6.226 5.201 1.00 91.44 107 THR A N 1
ATOM 812 C CA . THR A 1 107 ? -1.753 5.626 6.538 1.00 91.44 107 THR A CA 1
ATOM 813 C C . THR A 1 107 ? -2.777 6.314 7.452 1.00 91.44 107 THR A C 1
ATOM 815 O O . THR A 1 107 ? -2.655 7.525 7.675 1.00 91.44 107 THR A O 1
ATOM 818 N N . PRO A 1 108 ? -3.761 5.591 8.022 1.00 90.00 108 PRO A N 1
ATOM 819 C CA . PRO A 1 108 ? -4.707 6.187 8.960 1.00 90.00 108 PRO A CA 1
ATOM 820 C C . PRO A 1 108 ? -4.020 6.664 10.250 1.00 90.00 108 PRO A C 1
ATOM 822 O O . PRO A 1 108 ? -2.954 6.178 10.632 1.00 90.00 108 PRO A O 1
ATOM 825 N N . SER A 1 109 ? -4.632 7.626 10.947 1.00 86.19 109 SER A N 1
ATOM 826 C CA . SER A 1 109 ? -4.009 8.325 12.084 1.00 86.19 109 SER A CA 1
ATOM 827 C C . SER A 1 109 ? -3.616 7.416 13.249 1.00 86.19 109 SER A C 1
ATOM 829 O O . SER A 1 109 ? -2.632 7.687 13.922 1.00 86.19 109 SER A O 1
ATOM 831 N N . ASN A 1 110 ? -4.356 6.338 13.472 1.00 90.31 110 ASN A N 1
ATOM 832 C CA . ASN A 1 110 ? -4.142 5.340 14.518 1.00 90.31 110 ASN A CA 1
ATOM 833 C C . ASN A 1 110 ? -3.303 4.145 14.042 1.00 90.31 110 ASN A C 1
ATOM 835 O O . ASN A 1 110 ? -3.290 3.117 14.710 1.00 90.31 110 ASN A O 1
ATOM 839 N N . TYR A 1 111 ? -2.609 4.261 12.908 1.00 92.31 111 TYR A N 1
ATOM 840 C CA . TYR A 1 111 ? -1.701 3.237 12.406 1.00 92.31 111 TYR A CA 1
ATOM 841 C C . TYR A 1 111 ? -0.302 3.803 12.135 1.00 92.31 111 TYR A C 1
ATOM 843 O O . TYR A 1 111 ? -0.075 5.005 11.918 1.00 92.31 111 TYR A O 1
ATOM 851 N N . ILE A 1 112 ? 0.657 2.886 12.134 1.00 92.75 112 ILE A N 1
ATOM 852 C CA . ILE A 1 112 ? 2.001 3.078 11.598 1.00 92.75 112 ILE A CA 1
ATOM 853 C C . ILE A 1 112 ? 2.237 2.052 10.493 1.00 92.75 112 ILE A C 1
ATOM 855 O O . ILE A 1 112 ? 1.730 0.934 10.570 1.00 92.75 112 ILE A O 1
ATOM 859 N N . SER A 1 113 ? 2.992 2.426 9.465 1.00 94.94 113 SER A N 1
ATOM 860 C CA . SER A 1 113 ? 3.397 1.476 8.428 1.00 94.94 113 SER A CA 1
ATOM 861 C C . SER A 1 113 ? 4.555 0.614 8.921 1.00 94.94 113 SER A C 1
ATOM 863 O O . SER A 1 113 ? 5.538 1.141 9.444 1.00 94.94 113 SER A O 1
ATOM 865 N N . THR A 1 114 ? 4.426 -0.700 8.764 1.00 96.06 114 THR A N 1
ATOM 866 C CA . THR A 1 114 ? 5.473 -1.689 9.077 1.00 96.06 114 THR A CA 1
ATOM 867 C C . THR A 1 114 ? 6.241 -2.112 7.823 1.00 96.06 114 THR A C 1
ATOM 869 O O . THR A 1 114 ? 7.372 -2.580 7.908 1.00 96.06 114 THR A O 1
ATOM 872 N N . THR A 1 115 ? 5.674 -1.850 6.642 1.00 95.50 115 THR A N 1
ATOM 873 C CA . THR A 1 115 ? 6.357 -1.861 5.341 1.00 95.50 115 THR A CA 1
ATOM 874 C C . THR A 1 115 ? 6.630 -0.429 4.859 1.00 95.50 115 THR A C 1
ATOM 876 O O . THR A 1 115 ? 6.053 0.520 5.399 1.00 95.50 115 THR A O 1
ATOM 879 N N . PRO A 1 116 ? 7.437 -0.221 3.797 1.00 94.81 116 PRO A N 1
ATOM 880 C CA . PRO A 1 116 ? 7.441 1.052 3.080 1.00 94.81 116 PRO A CA 1
ATOM 881 C C . PRO A 1 116 ? 6.015 1.476 2.697 1.00 94.81 116 PRO A C 1
ATOM 883 O O . PRO A 1 116 ? 5.214 0.657 2.245 1.00 94.81 116 PRO A O 1
ATOM 886 N N . TRP A 1 117 ? 5.691 2.754 2.901 1.00 89.69 117 TRP A N 1
ATOM 887 C CA . TRP A 1 117 ? 4.371 3.326 2.601 1.00 89.69 117 TRP A CA 1
ATOM 888 C C . TRP A 1 117 ? 4.148 3.563 1.096 1.00 89.69 117 TRP A C 1
ATOM 890 O O . TRP A 1 117 ? 3.024 3.836 0.676 1.00 89.69 117 TRP A O 1
ATOM 900 N N . TYR A 1 118 ? 5.205 3.417 0.290 1.00 95.19 118 TYR A N 1
ATOM 901 C CA . TYR A 1 118 ? 5.174 3.344 -1.169 1.00 95.19 118 TYR A CA 1
ATOM 902 C C . TYR A 1 118 ? 6.017 2.159 -1.656 1.00 95.19 118 TYR A C 1
ATOM 904 O O . TYR A 1 118 ? 6.942 1.731 -0.965 1.00 95.19 118 TYR A O 1
ATOM 912 N N . LYS A 1 119 ? 5.701 1.651 -2.847 1.00 94.25 119 LYS A N 1
ATOM 913 C CA . LYS A 1 119 ? 6.379 0.526 -3.500 1.00 94.25 119 LYS A CA 1
ATOM 914 C C . LYS A 1 119 ? 6.487 0.754 -4.998 1.00 94.25 119 LYS A C 1
ATOM 916 O O . LYS A 1 119 ? 5.534 1.244 -5.608 1.00 94.25 119 LYS A O 1
ATOM 921 N N . ASP A 1 120 ? 7.618 0.388 -5.591 1.00 92.06 120 ASP A N 1
ATOM 922 C CA . ASP A 1 120 ? 7.804 0.445 -7.042 1.00 92.06 120 ASP A CA 1
ATOM 923 C C . ASP A 1 120 ? 6.934 -0.626 -7.716 1.00 92.06 120 ASP A C 1
ATOM 925 O O . ASP A 1 120 ? 6.818 -1.755 -7.238 1.00 92.06 120 ASP A O 1
ATOM 929 N N . LEU A 1 121 ? 6.311 -0.297 -8.848 1.00 88.06 121 LEU A N 1
ATOM 930 C CA . LEU A 1 121 ? 5.491 -1.248 -9.602 1.00 88.06 121 LEU A CA 1
ATOM 931 C C . LEU A 1 121 ? 6.268 -2.471 -10.109 1.00 88.06 121 LEU A C 1
ATOM 933 O O . LEU A 1 121 ? 5.646 -3.479 -10.475 1.00 88.06 121 LEU A O 1
ATOM 937 N N . LEU A 1 122 ? 7.594 -2.383 -10.171 1.00 86.00 122 LEU A N 1
ATOM 938 C CA . LEU A 1 122 ? 8.499 -3.472 -10.518 1.00 86.00 122 LEU A CA 1
ATOM 939 C C . LEU A 1 122 ? 8.711 -4.464 -9.366 1.00 86.00 122 LEU A C 1
ATOM 941 O O . LEU A 1 122 ? 9.211 -5.558 -9.620 1.00 86.00 122 LEU A O 1
ATOM 945 N N . GLU A 1 123 ? 8.318 -4.129 -8.133 1.00 87.69 123 GLU A N 1
ATOM 946 C CA . GLU A 1 123 ? 8.385 -5.061 -7.008 1.00 87.69 123 GLU A CA 1
ATOM 947 C C . GLU A 1 123 ? 7.432 -6.251 -7.201 1.00 87.69 123 GLU A C 1
ATOM 949 O O . GLU A 1 123 ? 6.294 -6.132 -7.674 1.00 87.69 123 GLU A O 1
ATOM 954 N N . ASP A 1 124 ? 7.884 -7.430 -6.773 1.00 85.38 124 ASP A N 1
ATOM 955 C CA . ASP A 1 124 ? 7.065 -8.640 -6.816 1.00 85.38 124 ASP A CA 1
ATOM 956 C C . ASP A 1 124 ? 5.932 -8.611 -5.784 1.00 85.38 124 ASP A C 1
ATOM 958 O O . ASP A 1 124 ? 4.829 -9.099 -6.071 1.00 85.38 124 ASP A O 1
ATOM 962 N N . ASN A 1 125 ? 6.202 -8.003 -4.624 1.00 90.38 125 ASN A N 1
ATOM 963 C CA . ASN A 1 125 ? 5.308 -7.904 -3.478 1.00 90.38 125 ASN A CA 1
ATOM 964 C C . ASN A 1 125 ? 4.807 -6.463 -3.293 1.00 90.38 125 ASN A C 1
ATOM 966 O O . ASN A 1 125 ? 5.551 -5.578 -2.865 1.00 90.38 125 ASN A O 1
ATOM 970 N N . LEU A 1 126 ? 3.513 -6.279 -3.550 1.00 94.88 126 LEU A N 1
ATOM 971 C CA . LEU A 1 126 ? 2.788 -5.018 -3.403 1.00 94.88 126 LEU A CA 1
ATOM 972 C C . LEU A 1 126 ? 1.807 -5.065 -2.216 1.00 94.88 126 LEU A C 1
ATOM 974 O O . LEU A 1 126 ? 0.737 -4.477 -2.256 1.00 94.88 126 LEU A O 1
ATOM 978 N N . HIS A 1 127 ? 2.136 -5.802 -1.158 1.00 96.94 127 HIS A N 1
ATOM 979 C CA . HIS A 1 127 ? 1.373 -5.799 0.089 1.00 96.94 127 HIS A CA 1
ATOM 980 C C . HIS A 1 127 ? 1.868 -4.694 1.025 1.00 96.94 127 HIS A C 1
ATOM 982 O O . HIS A 1 127 ? 3.059 -4.380 1.045 1.00 96.94 127 HIS A O 1
ATOM 988 N N . PHE A 1 128 ? 0.963 -4.121 1.813 1.00 97.88 128 PHE A N 1
ATOM 989 C CA . PHE A 1 128 ? 1.290 -3.092 2.793 1.00 97.88 128 PHE A CA 1
ATOM 990 C C . PHE A 1 128 ? 0.902 -3.551 4.195 1.00 97.88 128 PHE A C 1
ATOM 992 O O . PHE A 1 128 ? -0.258 -3.867 4.447 1.00 97.88 128 PHE A O 1
ATOM 999 N N . GLY A 1 129 ? 1.870 -3.556 5.104 1.00 97.56 129 GLY A N 1
ATOM 1000 C CA . GLY A 1 129 ? 1.642 -3.860 6.513 1.00 97.56 129 GLY A CA 1
ATOM 1001 C C . GLY A 1 129 ? 1.373 -2.584 7.303 1.00 97.56 129 GLY A C 1
ATOM 1002 O O . GLY A 1 129 ? 2.100 -1.588 7.171 1.00 97.56 129 GLY A O 1
ATOM 1003 N N . LEU A 1 130 ? 0.323 -2.603 8.121 1.00 97.19 130 LEU A N 1
ATOM 1004 C CA . LEU A 1 130 ? 0.002 -1.542 9.067 1.00 97.19 130 LEU A CA 1
ATOM 1005 C C . LEU A 1 130 ? -0.154 -2.120 10.469 1.00 97.19 130 LEU A C 1
ATOM 1007 O O . LEU A 1 130 ? -0.825 -3.127 10.661 1.00 97.19 130 LEU A O 1
ATOM 1011 N N . LYS A 1 131 ? 0.383 -1.422 11.467 1.00 95.75 131 LYS A N 1
ATOM 1012 C CA . LYS A 1 131 ? 0.213 -1.771 12.877 1.00 95.75 131 LYS A CA 1
ATOM 1013 C C . LYS A 1 131 ? -0.629 -0.733 13.596 1.00 95.75 131 LYS A C 1
ATOM 1015 O O . LYS A 1 131 ? -0.289 0.454 13.596 1.00 95.75 131 LYS A O 1
ATOM 1020 N N . PHE A 1 132 ? -1.700 -1.184 14.242 1.00 93.38 132 PHE A N 1
ATOM 1021 C CA . PHE A 1 132 ? -2.549 -0.327 15.059 1.00 93.38 132 PHE A CA 1
ATOM 1022 C C . PHE A 1 132 ? -1.759 0.239 16.247 1.00 93.38 132 PHE A C 1
ATOM 1024 O O . PHE A 1 132 ? -1.127 -0.489 17.010 1.00 93.38 132 PHE A O 1
ATOM 1031 N N . THR A 1 133 ? -1.754 1.561 16.377 1.00 89.19 133 THR A N 1
ATOM 1032 C CA . THR A 1 133 ? -1.061 2.328 17.418 1.00 89.19 133 THR A CA 1
ATOM 1033 C C . THR A 1 133 ? -1.935 3.534 17.802 1.00 89.19 133 THR A C 1
ATOM 1035 O O . THR A 1 133 ? -1.775 4.620 17.237 1.00 89.19 133 THR A O 1
ATOM 1038 N N . PRO A 1 134 ? -2.889 3.368 18.738 1.00 81.44 134 PRO A N 1
ATOM 1039 C CA . PRO A 1 134 ? -3.863 4.404 19.090 1.00 81.44 134 PRO A CA 1
ATOM 1040 C C . PRO A 1 134 ? -3.239 5.579 19.855 1.00 81.44 134 PRO A C 1
ATOM 1042 O O . PRO A 1 134 ? -3.753 6.691 19.789 1.00 81.44 134 PRO A O 1
ATOM 1045 N N . ASP A 1 135 ? -2.107 5.352 20.527 1.00 77.12 135 ASP A N 1
ATOM 1046 C CA . ASP A 1 135 ? -1.398 6.357 21.332 1.00 77.12 135 ASP A CA 1
ATOM 1047 C C . ASP A 1 135 ? -0.517 7.302 20.498 1.00 77.12 135 ASP A C 1
ATOM 1049 O O . ASP A 1 135 ? 0.270 8.078 21.045 1.00 77.12 135 ASP A O 1
ATOM 1053 N N . LYS A 1 136 ? -0.616 7.249 19.164 1.00 68.19 136 LYS A N 1
ATOM 1054 C CA . LYS A 1 136 ? 0.077 8.178 18.271 1.00 68.19 136 LYS A CA 1
ATOM 1055 C C . LYS A 1 136 ? -0.542 9.567 18.435 1.00 68.19 136 LYS A C 1
ATOM 1057 O O . LYS A 1 136 ? -1.489 9.929 17.741 1.00 68.19 136 LYS A O 1
ATOM 1062 N N . ASP A 1 137 ? -0.014 10.336 19.384 1.00 60.75 137 ASP A N 1
ATOM 1063 C CA . ASP A 1 137 ? -0.456 11.698 19.668 1.00 60.75 137 ASP A CA 1
ATOM 1064 C C . ASP A 1 137 ? -0.145 12.604 18.466 1.00 60.75 137 ASP A C 1
ATOM 1066 O O . ASP A 1 137 ? 0.945 13.153 18.316 1.00 60.75 137 ASP A O 1
ATOM 1070 N N . SER A 1 138 ? -1.116 12.747 17.563 1.00 63.38 138 SER A N 1
ATOM 1071 C CA . SER A 1 138 ? -0.996 13.529 16.328 1.00 63.38 138 SER A CA 1
ATOM 1072 C C . SER A 1 138 ? -0.979 15.045 16.564 1.00 63.38 138 SER A C 1
ATOM 1074 O O . SER A 1 138 ? -1.091 15.819 15.614 1.00 63.38 138 SER A O 1
ATOM 1076 N N . LYS A 1 139 ? -0.897 15.495 17.822 1.00 65.06 139 LYS A N 1
ATOM 1077 C CA . LYS A 1 139 ? -0.905 16.916 18.190 1.00 65.06 139 LYS A CA 1
ATOM 1078 C C . LYS A 1 139 ? 0.424 17.615 17.923 1.00 65.06 139 LYS A C 1
ATOM 1080 O O . LYS A 1 139 ? 0.435 18.838 17.811 1.00 65.06 139 LYS A O 1
ATOM 1085 N N . GLN A 1 140 ? 1.522 16.868 17.805 1.00 65.06 140 GLN A N 1
ATOM 1086 C CA . GLN A 1 140 ? 2.844 17.420 17.528 1.00 65.06 140 GLN A CA 1
ATOM 1087 C C . GLN A 1 140 ? 3.353 16.894 16.184 1.00 65.06 140 GLN A C 1
ATOM 1089 O O . GLN A 1 140 ? 3.641 15.711 16.034 1.00 65.06 140 GLN A O 1
ATOM 1094 N N . PHE A 1 141 ? 3.444 17.778 15.192 1.00 68.19 141 PHE A N 1
ATOM 1095 C CA . PHE A 1 141 ? 3.969 17.461 13.867 1.00 68.19 141 PHE A CA 1
ATOM 1096 C C . PHE A 1 141 ? 5.085 18.435 13.491 1.00 68.19 141 PHE A C 1
ATOM 1098 O O . PHE A 1 141 ? 5.036 19.618 13.827 1.00 68.19 141 PHE A O 1
ATOM 1105 N N . THR A 1 142 ? 6.074 17.929 12.759 1.00 73.12 142 THR A N 1
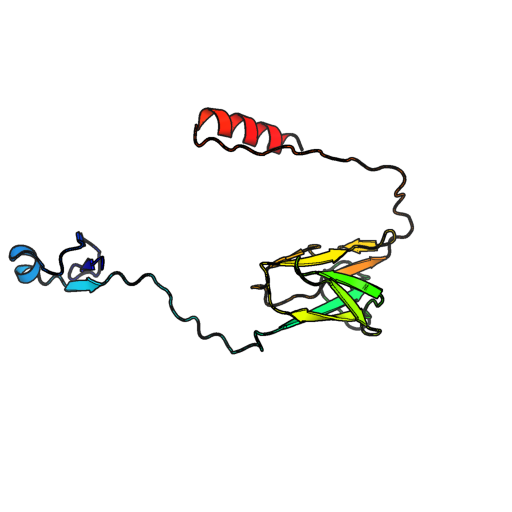ATOM 1106 C CA . THR A 1 142 ? 7.119 18.734 12.124 1.00 73.12 142 THR A CA 1
ATOM 1107 C C . THR A 1 142 ? 6.855 18.722 10.630 1.00 73.12 142 THR A C 1
ATOM 1109 O O . THR A 1 142 ? 6.823 17.658 10.016 1.00 73.12 142 THR A O 1
ATOM 1112 N N . PHE A 1 143 ? 6.656 19.893 10.035 1.00 72.94 143 PHE A N 1
ATOM 1113 C CA . PHE A 1 143 ? 6.622 20.031 8.585 1.00 72.94 143 PHE A CA 1
ATOM 1114 C C . PHE A 1 143 ? 8.003 20.463 8.096 1.00 72.94 143 PHE A C 1
ATOM 1116 O O . PHE A 1 143 ? 8.619 21.367 8.660 1.00 72.94 143 PHE A O 1
ATOM 1123 N N . VAL A 1 144 ? 8.482 19.819 7.036 1.00 77.00 144 VAL A N 1
ATOM 1124 C CA . VAL A 1 144 ? 9.672 20.254 6.305 1.00 77.00 144 VAL A CA 1
ATOM 1125 C C . VAL A 1 144 ? 9.192 20.828 4.983 1.00 77.00 144 VAL A C 1
ATOM 1127 O O . VAL A 1 144 ? 8.560 20.132 4.192 1.00 77.00 144 VAL A O 1
ATOM 1130 N N . GLN A 1 145 ? 9.463 22.109 4.754 1.00 81.12 145 GLN A N 1
ATOM 1131 C CA . GLN A 1 145 ? 9.190 22.746 3.474 1.00 81.12 145 GLN A CA 1
ATOM 1132 C C . GLN A 1 145 ? 10.456 22.686 2.623 1.00 81.12 145 GLN A C 1
ATOM 1134 O O . GLN A 1 145 ? 11.456 23.321 2.947 1.00 81.12 145 GLN A O 1
ATOM 1139 N N . ILE A 1 146 ? 10.398 21.935 1.526 1.00 77.88 146 ILE A N 1
ATOM 1140 C CA . ILE A 1 146 ? 11.467 21.884 0.530 1.00 77.88 146 ILE A CA 1
ATOM 1141 C C . ILE A 1 146 ? 10.970 22.636 -0.701 1.00 77.88 146 ILE A C 1
ATOM 1143 O O . ILE A 1 146 ? 10.078 22.167 -1.404 1.00 77.88 146 ILE A O 1
ATOM 1147 N N . THR A 1 147 ? 11.509 23.829 -0.940 1.00 69.62 147 THR A N 1
ATOM 1148 C CA . THR A 1 147 ? 11.247 24.590 -2.165 1.00 69.62 147 THR A CA 1
ATOM 1149 C C . THR A 1 147 ? 12.405 24.397 -3.128 1.00 69.62 147 THR A C 1
ATOM 1151 O O . THR A 1 147 ? 13.528 24.767 -2.803 1.00 69.62 147 THR A O 1
ATOM 1154 N N . ASP A 1 148 ? 12.093 23.836 -4.294 1.00 68.88 148 ASP A N 1
ATOM 1155 C CA . ASP A 1 148 ? 12.898 23.863 -5.517 1.00 68.88 148 ASP A CA 1
ATOM 1156 C C . ASP A 1 148 ? 14.361 23.399 -5.364 1.00 68.88 148 ASP A C 1
ATOM 1158 O O . ASP A 1 148 ? 15.298 24.191 -5.253 1.00 68.88 148 ASP A O 1
ATOM 1162 N N . ILE A 1 149 ? 14.565 22.078 -5.355 1.00 66.00 149 ILE A N 1
ATOM 1163 C CA . ILE A 1 149 ? 15.900 21.477 -5.263 1.00 66.00 149 ILE A CA 1
ATOM 1164 C C . ILE A 1 149 ? 16.613 21.648 -6.612 1.00 66.00 149 ILE A C 1
ATOM 1166 O O . ILE A 1 149 ? 16.522 20.797 -7.494 1.00 66.00 149 ILE A O 1
ATOM 1170 N N . HIS A 1 150 ? 17.333 22.753 -6.780 1.00 65.31 150 HIS A N 1
ATOM 1171 C CA . HIS A 1 150 ? 18.275 22.918 -7.882 1.00 65.31 150 HIS A CA 1
ATOM 1172 C C . HIS A 1 150 ? 19.610 22.275 -7.497 1.00 65.31 150 HIS A C 1
ATOM 1174 O O . HIS A 1 150 ? 20.378 22.826 -6.709 1.00 65.31 150 HIS A O 1
ATOM 1180 N N . LEU A 1 151 ? 19.883 21.092 -8.047 1.00 60.19 151 LEU A N 1
ATOM 1181 C CA . LEU A 1 151 ? 21.205 20.476 -7.979 1.00 60.19 151 LEU A CA 1
ATOM 1182 C C . LEU A 1 151 ? 22.022 20.953 -9.177 1.00 60.19 151 LEU A C 1
ATOM 1184 O O . LEU A 1 151 ? 21.786 20.559 -10.317 1.00 60.19 151 LEU A O 1
ATOM 1188 N N . ASP A 1 152 ? 22.976 21.827 -8.897 1.00 59.56 152 ASP A N 1
ATOM 1189 C CA . ASP A 1 152 ? 24.059 22.143 -9.814 1.00 59.56 152 ASP A CA 1
ATOM 1190 C C . ASP A 1 152 ? 25.076 20.982 -9.821 1.00 59.56 152 ASP A C 1
ATOM 1192 O O . ASP A 1 152 ? 25.349 20.369 -8.790 1.00 59.56 152 ASP A O 1
ATOM 1196 N N . THR A 1 153 ? 25.644 20.677 -10.987 1.00 66.69 153 THR A N 1
ATOM 1197 C CA . THR A 1 153 ? 26.750 19.723 -11.165 1.00 66.69 153 THR A CA 1
ATOM 1198 C C . THR A 1 153 ? 28.088 20.191 -10.575 1.00 66.69 153 THR A C 1
ATOM 1200 O O . THR A 1 153 ? 29.064 19.446 -10.630 1.00 66.69 153 THR A O 1
ATOM 1203 N N . ILE A 1 154 ? 28.172 21.412 -10.034 1.00 73.12 154 ILE A N 1
ATOM 1204 C CA . ILE A 1 154 ? 29.377 21.920 -9.373 1.00 73.12 154 ILE A CA 1
ATOM 1205 C C . ILE A 1 154 ? 29.658 21.133 -8.082 1.00 73.12 154 ILE A C 1
ATOM 1207 O O . ILE A 1 154 ? 28.925 21.195 -7.093 1.00 73.12 154 ILE A O 1
ATOM 1211 N N . GLU A 1 155 ? 30.793 20.437 -8.095 1.00 69.38 155 GLU A N 1
ATOM 1212 C CA . GLU A 1 155 ? 31.306 19.568 -7.029 1.00 69.38 155 GLU A CA 1
ATOM 1213 C C . GLU A 1 155 ? 31.361 20.253 -5.647 1.00 69.38 155 GLU A C 1
ATOM 1215 O O . GLU A 1 155 ? 31.082 19.631 -4.623 1.00 69.38 155 GLU A O 1
ATOM 1220 N N . GLU A 1 156 ? 31.651 21.558 -5.603 1.00 71.81 156 GLU A N 1
ATOM 1221 C CA . GLU A 1 156 ? 31.720 22.339 -4.360 1.00 71.81 156 GLU A CA 1
ATOM 1222 C C . GLU A 1 156 ? 30.352 22.487 -3.674 1.00 71.81 156 GLU A C 1
ATOM 1224 O O . GLU A 1 156 ? 30.272 22.460 -2.446 1.00 71.81 156 GLU A O 1
ATOM 1229 N N . HIS A 1 157 ? 29.259 22.580 -4.440 1.00 70.19 157 HIS A N 1
ATOM 1230 C CA . HIS A 1 157 ? 27.898 22.678 -3.899 1.00 70.19 157 HIS A CA 1
ATOM 1231 C C . HIS A 1 157 ? 27.395 21.327 -3.365 1.00 70.19 157 HIS A C 1
ATOM 1233 O O . HIS A 1 157 ? 26.637 21.285 -2.392 1.00 70.19 157 HIS A O 1
ATOM 1239 N N . ARG A 1 158 ? 27.875 20.213 -3.936 1.00 65.00 158 ARG A N 1
ATOM 1240 C CA . ARG A 1 158 ? 27.552 18.846 -3.492 1.00 65.00 158 ARG A CA 1
ATOM 1241 C C . ARG A 1 158 ? 28.000 18.584 -2.051 1.00 65.00 158 ARG A C 1
ATOM 1243 O O . ARG A 1 158 ? 27.260 17.982 -1.276 1.00 65.00 158 ARG A O 1
ATOM 1250 N N . ILE A 1 159 ? 29.158 19.122 -1.664 1.00 70.81 159 ILE A N 1
ATOM 1251 C CA . ILE A 1 159 ? 29.708 19.009 -0.302 1.00 70.81 159 ILE A CA 1
ATOM 1252 C C . ILE A 1 159 ? 28.785 19.670 0.740 1.00 70.81 159 ILE A C 1
ATOM 1254 O O . ILE A 1 159 ? 28.636 19.157 1.851 1.00 70.81 159 ILE A O 1
ATOM 1258 N N . PHE A 1 160 ? 28.123 20.782 0.397 1.00 66.50 160 PHE A N 1
ATOM 1259 C CA . PHE A 1 160 ? 27.168 21.438 1.299 1.00 66.50 160 PHE A CA 1
ATOM 1260 C C . PHE A 1 160 ? 25.897 20.610 1.502 1.00 66.50 160 PHE A C 1
ATOM 1262 O O . PHE A 1 160 ? 25.400 20.529 2.628 1.00 66.50 160 PHE A O 1
ATOM 1269 N N . PHE A 1 161 ? 25.405 19.957 0.447 1.00 62.28 161 PHE A N 1
ATOM 1270 C CA . PHE A 1 161 ? 24.250 19.065 0.536 1.00 62.28 161 PHE A CA 1
ATOM 1271 C C . PHE A 1 161 ? 24.541 17.818 1.376 1.00 62.28 161 PHE A C 1
ATOM 1273 O O . PHE A 1 161 ? 23.750 17.497 2.261 1.00 62.28 161 PHE A O 1
ATOM 1280 N N . GLU A 1 162 ? 25.682 17.152 1.180 1.00 68.06 162 GLU A N 1
ATOM 1281 C CA . GLU A 1 162 ? 26.031 15.975 1.992 1.00 68.06 162 GLU A CA 1
ATOM 1282 C C . GLU A 1 162 ? 26.165 16.315 3.479 1.00 68.06 162 GLU A C 1
ATOM 1284 O O . GLU A 1 162 ? 25.706 15.567 4.344 1.00 68.06 162 GLU A O 1
ATOM 1289 N N . LYS A 1 163 ? 26.710 17.495 3.790 1.00 69.81 163 LYS A N 1
ATOM 1290 C CA . LYS A 1 163 ? 26.789 17.976 5.169 1.00 69.81 163 LYS A CA 1
ATOM 1291 C C . LYS A 1 163 ? 25.404 18.252 5.762 1.00 69.81 163 LYS A C 1
ATOM 1293 O O . LYS A 1 163 ? 25.170 17.902 6.915 1.00 69.81 163 LYS A O 1
ATOM 1298 N N . ALA A 1 164 ? 24.485 18.835 4.990 1.00 59.62 164 ALA A N 1
ATOM 1299 C CA . ALA A 1 164 ? 23.115 19.091 5.435 1.00 59.62 164 ALA A CA 1
ATOM 1300 C C . ALA A 1 164 ? 22.324 17.794 5.689 1.00 59.62 164 ALA A C 1
ATOM 1302 O O . ALA A 1 164 ? 21.589 17.720 6.670 1.00 59.62 164 ALA A O 1
ATOM 1303 N N . ILE A 1 165 ? 22.523 16.762 4.861 1.00 64.56 165 ILE A N 1
ATOM 1304 C CA . ILE A 1 165 ? 21.921 15.432 5.049 1.00 64.56 165 ILE A CA 1
ATOM 1305 C C . ILE A 1 165 ? 22.489 14.744 6.299 1.00 64.56 165 ILE A C 1
ATOM 1307 O O . ILE A 1 165 ? 21.744 14.103 7.028 1.00 64.56 165 ILE A O 1
ATOM 1311 N N . SER A 1 166 ? 23.783 14.915 6.593 1.00 63.19 166 SER A N 1
ATOM 1312 C CA . SER A 1 166 ? 24.435 14.289 7.757 1.00 63.19 166 SER A CA 1
ATOM 1313 C C . SER A 1 166 ? 23.978 14.809 9.129 1.00 63.19 166 SER A C 1
ATOM 1315 O O . SER A 1 166 ? 24.334 14.227 10.152 1.00 63.19 166 SER A O 1
ATOM 1317 N N . CYS A 1 167 ? 23.245 15.926 9.168 1.00 43.25 167 CYS A N 1
ATOM 1318 C CA . CYS A 1 167 ? 22.775 16.567 10.400 1.00 43.25 167 CYS A CA 1
ATOM 1319 C C . CYS A 1 167 ? 21.288 16.316 10.706 1.00 43.25 167 CYS A C 1
ATOM 1321 O O . CYS A 1 167 ? 20.764 16.920 11.645 1.00 43.25 167 CYS A O 1
ATOM 1323 N N . ILE A 1 168 ? 20.627 15.457 9.927 1.00 46.94 168 ILE A N 1
ATOM 1324 C CA . ILE A 1 168 ? 19.293 14.905 10.204 1.00 46.94 168 ILE A CA 1
ATOM 1325 C C . ILE A 1 168 ? 19.478 13.508 10.795 1.00 46.94 168 ILE A C 1
ATOM 1327 O O . ILE A 1 168 ? 18.789 13.212 11.796 1.00 46.94 168 ILE A O 1
#

pLDDT: mean 81.92, std 14.81, range [40.56, 98.0]

Sequence (168 aa):
ATIYRIIDTEGNTIRVTTEPQMKKSEEEAGCMLSPIQPDIVPVPRVAKDISQVKGIVFEDHNANGIQDIGEIGLPDILVSNGLTVTVTDESGSYLLPREGHFVFITTPSNYISTTPWYKDLLEDNLHFGLKFTPDKDSKQFTFVQITDIHLDTIEEHRIFFEKAISCI

Organism: NCBI:txid412755

InterPro domains:
  IPR013783 Immunoglobulin-like fold [G3DSA:2.60.40.10] (48-153)
  IPR032285 Calcineurin-like phosphoesterase, N-terminal [PF16371] (64-113)

Radius of gyration: 25.68 Å; chains: 1; bounding box: 58×41×64 Å